Protein AF-A0A949P9J6-F1 (afdb_monomer)

pLDDT: mean 78.5, std 17.46, range [40.69, 97.56]

Structure (mmCIF, N/CA/C/O backbone):
data_AF-A0A949P9J6-F1
#
_entry.id   AF-A0A949P9J6-F1
#
loop_
_atom_site.group_PDB
_atom_site.id
_atom_site.type_symbol
_atom_site.label_atom_id
_atom_site.label_alt_id
_atom_site.label_comp_id
_atom_site.label_asym_id
_atom_site.label_entity_id
_atom_site.label_seq_id
_atom_site.pdbx_PDB_ins_code
_atom_site.Cartn_x
_atom_site.Cartn_y
_atom_site.Cartn_z
_atom_site.occupancy
_atom_site.B_iso_or_equiv
_atom_site.auth_seq_id
_atom_site.auth_comp_id
_atom_site.auth_asym_id
_atom_site.auth_atom_id
_atom_site.pdbx_PDB_model_num
ATOM 1 N N . MET A 1 1 ? -1.882 32.062 -22.965 1.00 50.09 1 MET A N 1
ATOM 2 C CA . MET A 1 1 ? -1.676 30.655 -23.396 1.00 50.09 1 MET A CA 1
ATOM 3 C C . MET A 1 1 ? -0.191 30.247 -23.352 1.00 50.09 1 MET A C 1
ATOM 5 O O . MET A 1 1 ? 0.268 29.520 -24.225 1.00 50.09 1 MET A O 1
ATOM 9 N N . ARG A 1 2 ? 0.586 30.702 -22.352 1.00 48.50 2 ARG A N 1
ATOM 10 C CA . ARG A 1 2 ? 2.030 30.406 -22.221 1.00 48.50 2 ARG A CA 1
ATOM 11 C C . ARG A 1 2 ? 2.356 29.448 -21.062 1.00 48.50 2 ARG A C 1
ATOM 13 O O . ARG A 1 2 ? 3.484 28.980 -20.984 1.00 48.50 2 ARG A O 1
ATOM 20 N N . ASP A 1 3 ? 1.362 29.060 -20.261 1.00 49.06 3 ASP A N 1
ATOM 21 C CA . ASP A 1 3 ? 1.596 28.399 -18.964 1.00 49.06 3 ASP A CA 1
ATOM 22 C C . ASP A 1 3 ? 1.379 26.878 -18.968 1.00 49.06 3 ASP A C 1
ATOM 24 O O . ASP A 1 3 ? 1.789 26.186 -18.043 1.00 49.06 3 ASP A O 1
ATOM 28 N N . LEU A 1 4 ? 0.822 26.311 -20.044 1.00 55.97 4 LEU A N 1
ATOM 29 C CA . LEU A 1 4 ? 0.588 24.860 -20.151 1.00 55.97 4 LEU A CA 1
ATOM 30 C C . LEU A 1 4 ? 1.809 24.071 -20.661 1.00 55.97 4 LEU A C 1
ATOM 32 O O . LEU A 1 4 ? 1.772 22.846 -20.727 1.00 55.97 4 LEU A O 1
ATOM 36 N N . ARG A 1 5 ? 2.908 24.752 -21.012 1.00 49.56 5 ARG A N 1
ATOM 37 C CA . ARG A 1 5 ? 4.147 24.124 -21.510 1.00 49.56 5 ARG A CA 1
ATOM 38 C C . ARG A 1 5 ? 5.203 23.862 -20.428 1.00 49.56 5 ARG A C 1
ATOM 40 O O . ARG A 1 5 ? 6.190 23.199 -20.721 1.00 49.56 5 ARG A O 1
ATOM 47 N N . LEU A 1 6 ? 5.001 24.322 -19.190 1.00 51.47 6 LEU A N 1
ATOM 48 C CA . LEU A 1 6 ? 5.992 24.180 -18.108 1.00 51.47 6 LEU A CA 1
ATOM 49 C C . LEU A 1 6 ? 5.902 22.855 -17.327 1.00 51.47 6 LEU A C 1
ATOM 51 O O . LEU A 1 6 ? 6.821 22.526 -16.582 1.00 51.47 6 LEU A O 1
ATOM 55 N N . MET A 1 7 ? 4.848 22.054 -17.519 1.00 47.31 7 MET A N 1
ATOM 56 C CA . MET A 1 7 ? 4.694 20.752 -16.844 1.00 47.31 7 MET A CA 1
ATOM 57 C C . MET A 1 7 ? 5.185 19.556 -17.670 1.00 47.31 7 MET A C 1
ATOM 59 O O . MET A 1 7 ? 5.203 18.437 -17.170 1.00 47.31 7 MET A O 1
ATOM 63 N N . ALA A 1 8 ? 5.669 19.780 -18.894 1.00 46.78 8 ALA A N 1
ATOM 64 C CA . ALA A 1 8 ? 6.465 18.802 -19.636 1.00 46.78 8 ALA A CA 1
ATOM 65 C C . ALA A 1 8 ? 7.952 18.985 -19.292 1.00 46.78 8 ALA A C 1
ATOM 67 O O . ALA A 1 8 ? 8.808 19.119 -20.162 1.00 46.78 8 ALA A O 1
ATOM 68 N N . ALA A 1 9 ? 8.259 19.086 -17.997 1.00 50.69 9 ALA A N 1
ATOM 69 C CA . ALA A 1 9 ? 9.634 19.112 -17.541 1.00 50.69 9 ALA A CA 1
ATOM 70 C C . ALA A 1 9 ? 10.240 17.738 -17.819 1.00 50.69 9 ALA A C 1
ATOM 72 O O . ALA A 1 9 ? 9.717 16.719 -17.366 1.00 50.69 9 ALA A O 1
ATOM 73 N N . SER A 1 10 ? 11.347 17.741 -18.548 1.00 55.03 10 SER A N 1
ATOM 74 C CA . SER A 1 10 ? 12.306 16.656 -18.720 1.00 55.03 10 SER A CA 1
ATOM 75 C C . SER A 1 10 ? 12.820 16.171 -17.355 1.00 55.03 10 SER A C 1
ATOM 77 O O . SER A 1 10 ? 13.957 16.433 -16.972 1.00 55.03 10 SER A O 1
ATOM 79 N N . ARG A 1 11 ? 11.960 15.540 -16.550 1.00 58.88 11 ARG A N 1
ATOM 80 C CA . ARG A 1 11 ? 12.295 15.082 -15.204 1.00 58.88 11 ARG A CA 1
ATOM 81 C C . ARG A 1 11 ? 12.934 13.713 -15.306 1.00 58.88 11 ARG A C 1
ATOM 83 O O . ARG A 1 11 ? 12.422 12.827 -15.985 1.00 58.88 11 ARG A O 1
ATOM 90 N N . HIS A 1 12 ? 14.062 13.558 -14.625 1.00 74.38 12 HIS A N 1
ATOM 91 C CA . HIS A 1 12 ? 14.748 12.280 -14.503 1.00 74.38 12 HIS A CA 1
ATOM 92 C C . HIS A 1 12 ? 13.744 11.215 -14.018 1.00 74.38 12 HIS A C 1
ATOM 94 O O . HIS A 1 12 ? 12.950 11.526 -13.128 1.00 74.38 12 HIS A O 1
ATOM 100 N N . PRO A 1 13 ? 13.758 9.979 -14.547 1.00 72.19 13 PRO A N 1
ATOM 101 C CA . PRO A 1 13 ? 12.776 8.950 -14.183 1.00 72.19 13 PRO A CA 1
ATOM 102 C C . PRO A 1 13 ? 12.704 8.722 -12.664 1.00 72.19 13 PRO A C 1
ATOM 104 O O . PRO A 1 13 ? 11.622 8.556 -12.110 1.00 72.19 13 PRO A O 1
ATOM 107 N N . ALA A 1 14 ? 13.832 8.850 -11.959 1.00 78.50 14 ALA A N 1
ATOM 108 C CA . ALA A 1 14 ? 13.878 8.810 -10.497 1.00 78.50 14 ALA A CA 1
ATOM 109 C C . ALA A 1 14 ? 13.047 9.923 -9.822 1.00 78.50 14 ALA A C 1
ATOM 111 O O . ALA A 1 14 ? 12.356 9.672 -8.840 1.00 78.50 14 ALA A O 1
ATOM 112 N N . GLN A 1 15 ? 13.059 11.147 -10.359 1.00 83.25 15 GLN A N 1
ATOM 113 C CA . GLN A 1 15 ? 12.263 12.255 -9.818 1.00 83.25 15 GLN A CA 1
ATOM 114 C C . GLN A 1 15 ? 10.763 12.025 -10.007 1.00 83.25 15 GLN A C 1
ATOM 116 O O . GLN A 1 15 ? 9.977 12.442 -9.161 1.00 83.25 15 GLN A O 1
ATOM 121 N N . GLN A 1 16 ? 10.357 11.367 -11.097 1.00 82.69 16 GLN A N 1
ATOM 122 C CA . GLN A 1 16 ? 8.951 11.023 -11.321 1.00 82.69 16 GLN A CA 1
ATOM 123 C C . GLN A 1 16 ? 8.455 10.023 -10.273 1.00 82.69 1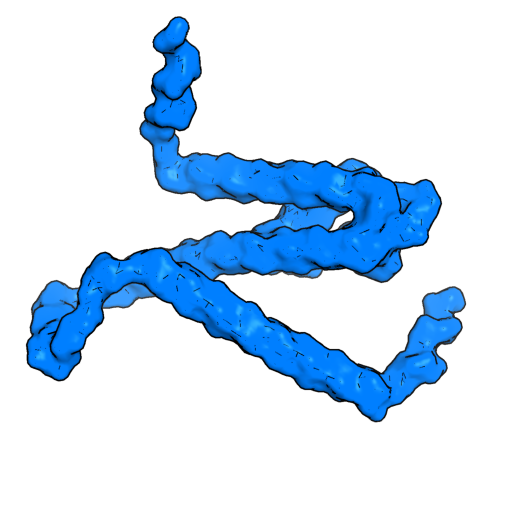6 GLN A C 1
ATOM 125 O O . GLN A 1 16 ? 7.367 10.208 -9.734 1.00 82.69 16 GLN A O 1
ATOM 130 N N . VAL A 1 17 ? 9.277 9.025 -9.928 1.00 84.50 17 VAL A N 1
ATOM 131 C CA . VAL A 1 17 ? 8.965 8.062 -8.860 1.00 84.50 17 VAL A CA 1
ATOM 132 C C . VAL A 1 17 ? 8.816 8.769 -7.514 1.00 84.50 17 VAL A C 1
ATOM 134 O O . VAL A 1 17 ? 7.820 8.556 -6.831 1.00 84.50 17 VAL A O 1
ATOM 137 N N . VAL A 1 18 ? 9.752 9.658 -7.160 1.00 88.19 18 VAL A N 1
ATOM 138 C CA . VAL A 1 18 ? 9.678 10.426 -5.905 1.00 88.19 18 VAL A CA 1
ATOM 139 C C . VAL A 1 18 ? 8.395 11.253 -5.844 1.00 88.19 18 VAL A C 1
ATOM 141 O O . VAL A 1 18 ? 7.674 11.180 -4.859 1.00 88.19 18 VAL A O 1
ATOM 144 N N . VAL A 1 19 ? 8.064 11.995 -6.905 1.00 90.06 19 VAL A N 1
ATOM 145 C CA . VAL A 1 19 ? 6.835 12.806 -6.943 1.00 90.06 19 VAL A CA 1
ATOM 146 C C . VAL A 1 19 ? 5.583 11.934 -6.818 1.00 90.06 19 VAL A C 1
ATOM 148 O O . VAL A 1 19 ? 4.666 12.307 -6.090 1.00 90.06 19 VAL A O 1
ATOM 151 N N . ALA A 1 20 ? 5.546 10.777 -7.485 1.00 89.50 20 ALA A N 1
ATOM 152 C CA . ALA A 1 20 ? 4.417 9.853 -7.410 1.00 89.50 20 ALA A CA 1
ATOM 153 C C . ALA A 1 20 ? 4.227 9.288 -5.993 1.00 89.50 20 ALA A C 1
ATOM 155 O O . ALA A 1 20 ? 3.113 9.320 -5.475 1.00 89.50 20 ALA A O 1
ATOM 156 N N . PHE A 1 21 ? 5.305 8.838 -5.345 1.00 91.62 21 PHE A N 1
ATOM 157 C CA . PHE A 1 21 ? 5.249 8.337 -3.970 1.00 91.62 21 PHE A CA 1
ATOM 158 C C . PHE A 1 21 ? 4.882 9.436 -2.973 1.00 91.62 21 PHE A C 1
ATOM 160 O O . PHE A 1 21 ? 4.022 9.219 -2.126 1.00 91.62 21 PHE A O 1
ATOM 167 N N . THR A 1 22 ? 5.455 10.636 -3.097 1.00 94.12 22 THR A N 1
ATOM 168 C CA . THR A 1 22 ? 5.082 11.768 -2.240 1.00 94.12 22 THR A CA 1
ATOM 169 C C . THR A 1 22 ? 3.602 12.114 -2.392 1.00 94.12 22 THR A C 1
ATOM 171 O O . THR A 1 22 ? 2.919 12.316 -1.394 1.00 94.12 22 THR A O 1
ATOM 174 N N . ALA A 1 23 ? 3.080 12.154 -3.622 1.00 95.00 23 ALA A N 1
ATOM 175 C CA . ALA A 1 23 ? 1.664 12.423 -3.862 1.00 95.00 23 ALA A CA 1
ATOM 176 C C . ALA A 1 23 ? 0.760 11.325 -3.279 1.00 95.00 23 ALA A C 1
ATOM 178 O O . ALA A 1 23 ? -0.249 11.644 -2.655 1.00 95.00 23 ALA A O 1
ATOM 179 N N . LEU A 1 24 ? 1.140 10.053 -3.437 1.00 95.75 24 LEU A N 1
A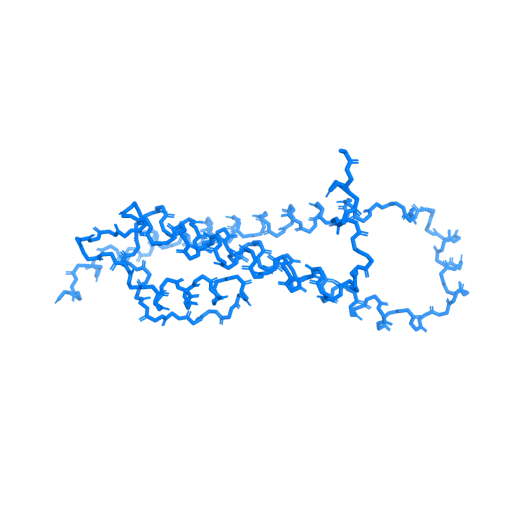TOM 180 C CA . LEU A 1 24 ? 0.423 8.912 -2.867 1.00 95.75 24 LEU A CA 1
ATOM 181 C C . LEU A 1 24 ? 0.370 8.983 -1.336 1.00 95.75 24 LEU A C 1
ATOM 183 O O . LEU A 1 24 ? -0.702 8.828 -0.760 1.00 95.75 24 LEU A O 1
ATOM 187 N N . ILE A 1 25 ? 1.506 9.265 -0.691 1.00 96.75 25 ILE A N 1
ATOM 188 C CA . ILE A 1 25 ? 1.601 9.397 0.767 1.00 96.75 25 ILE A CA 1
ATOM 189 C C . ILE A 1 25 ? 0.737 10.560 1.246 1.00 96.75 25 ILE A C 1
ATOM 191 O O . ILE A 1 25 ? -0.074 10.374 2.141 1.00 96.75 25 ILE A O 1
ATOM 195 N N . LEU A 1 26 ? 0.848 11.742 0.630 1.00 97.44 26 LEU A N 1
ATOM 196 C CA . LEU A 1 26 ? 0.049 12.907 1.024 1.00 97.44 26 LEU A CA 1
ATOM 197 C C . LEU A 1 26 ? -1.455 12.673 0.845 1.00 97.44 26 LEU A C 1
ATOM 199 O O . LEU A 1 26 ? -2.240 13.076 1.703 1.00 97.44 26 LEU A O 1
ATOM 203 N N . LEU A 1 27 ? -1.856 12.007 -0.241 1.00 97.56 27 LEU A N 1
ATOM 204 C CA . LEU A 1 27 ? -3.246 11.618 -0.462 1.00 97.56 27 LEU A CA 1
ATOM 205 C C . LEU A 1 27 ? -3.719 10.635 0.615 1.00 97.56 27 LEU A C 1
ATOM 207 O O . LEU A 1 27 ? -4.790 10.830 1.181 1.00 97.56 27 LEU A O 1
ATOM 211 N N . GLY A 1 28 ? -2.912 9.620 0.929 1.00 96.62 28 GLY A N 1
ATOM 212 C CA . GLY A 1 28 ? -3.184 8.661 1.997 1.00 96.62 28 GLY A CA 1
ATOM 213 C C . GLY A 1 28 ? -3.338 9.332 3.360 1.00 96.62 28 GLY A C 1
ATOM 214 O O . GLY A 1 28 ? -4.328 9.103 4.045 1.00 96.62 28 GLY A O 1
ATOM 215 N N . THR A 1 29 ? -2.417 10.229 3.717 1.00 96.75 29 THR A N 1
ATOM 216 C CA . THR A 1 29 ? -2.475 11.017 4.955 1.00 96.75 29 THR A CA 1
ATOM 217 C C . THR A 1 29 ? -3.758 11.829 5.036 1.00 96.75 29 THR A C 1
ATOM 219 O O . THR A 1 29 ? -4.427 11.816 6.065 1.00 96.75 29 THR A O 1
ATOM 222 N N . LEU A 1 30 ? -4.127 12.522 3.952 1.00 96.19 30 LEU A N 1
ATOM 223 C CA . LEU A 1 30 ? -5.360 13.302 3.916 1.00 96.19 30 LEU A CA 1
ATOM 224 C C . LEU A 1 30 ? -6.578 12.399 4.115 1.00 96.19 30 LEU A C 1
ATOM 226 O O . LEU A 1 30 ? -7.449 12.743 4.902 1.00 96.19 30 LEU A O 1
ATOM 230 N N . LEU A 1 31 ? -6.618 11.244 3.445 1.00 95.62 31 LEU A N 1
ATOM 231 C CA . LEU A 1 31 ? -7.709 10.278 3.572 1.00 95.62 31 LEU A CA 1
ATOM 232 C C . LEU A 1 31 ? -7.838 9.714 4.994 1.00 95.62 31 LEU A C 1
ATOM 234 O O . LEU A 1 31 ? -8.955 9.584 5.488 1.00 95.62 31 LEU A O 1
ATOM 238 N N . LEU A 1 32 ? -6.717 9.429 5.663 1.00 93.94 32 LEU A N 1
ATOM 239 C CA . LEU A 1 32 ? -6.694 8.923 7.040 1.00 93.94 32 LEU A CA 1
ATOM 240 C C . LEU A 1 32 ? -7.031 9.985 8.093 1.00 93.94 32 LEU A C 1
ATOM 242 O O . LEU A 1 32 ? -7.438 9.635 9.196 1.00 93.94 32 LEU A O 1
ATOM 246 N N . LEU A 1 33 ? -6.900 11.270 7.759 1.00 93.56 33 LEU A N 1
ATOM 247 C CA . LEU A 1 33 ? -7.323 12.373 8.625 1.00 93.56 33 LEU A CA 1
ATOM 248 C C . LEU A 1 33 ? -8.831 12.641 8.574 1.00 93.56 33 LEU A C 1
ATOM 250 O O . LEU A 1 33 ? -9.333 13.420 9.387 1.00 93.56 33 LEU A O 1
ATOM 254 N N . LEU A 1 34 ? -9.571 12.040 7.633 1.00 91.94 34 LEU A N 1
ATOM 255 C CA . LEU A 1 34 ? -11.023 12.192 7.622 1.00 91.94 34 LEU A CA 1
ATOM 256 C C . LEU A 1 34 ? -11.630 11.528 8.866 1.00 91.94 34 LEU A C 1
ATOM 258 O O . LEU A 1 34 ? -11.238 10.419 9.221 1.00 91.94 34 LEU A O 1
ATOM 262 N N . PRO A 1 35 ? -12.690 12.115 9.450 1.00 87.69 35 PRO A N 1
ATOM 263 C CA . PRO A 1 35 ? -13.395 11.507 10.578 1.00 87.69 35 PRO A CA 1
ATOM 264 C C . PRO A 1 35 ? -14.056 10.172 10.209 1.00 87.69 35 PRO A C 1
ATOM 266 O O . PRO A 1 35 ? -14.377 9.384 11.087 1.00 87.69 35 PRO A O 1
ATOM 269 N N . LEU A 1 36 ? -14.245 9.895 8.910 1.00 88.50 36 LEU A N 1
ATOM 270 C CA . LEU A 1 36 ? -14.713 8.594 8.437 1.00 88.50 36 LEU A CA 1
ATOM 271 C C . LEU A 1 36 ? -13.667 7.494 8.618 1.00 88.50 36 LEU A C 1
ATOM 273 O O . LEU A 1 36 ? -14.058 6.335 8.614 1.00 88.50 36 LEU A O 1
ATOM 277 N N . ALA A 1 37 ? -12.374 7.817 8.722 1.00 88.25 37 ALA A N 1
ATOM 278 C CA . ALA A 1 37 ? -11.288 6.840 8.802 1.00 88.25 37 ALA A CA 1
ATOM 279 C C . ALA A 1 37 ? -11.028 6.322 10.218 1.00 88.25 37 ALA A C 1
ATOM 281 O O . ALA A 1 37 ? -10.351 5.309 10.363 1.00 88.25 37 ALA A O 1
ATOM 282 N N . THR A 1 38 ? -11.581 6.961 11.246 1.00 87.19 38 THR A N 1
ATOM 283 C CA . THR A 1 38 ? -11.380 6.586 12.651 1.00 87.19 38 THR A CA 1
ATOM 284 C C . THR A 1 38 ? -12.661 6.056 13.273 1.00 87.19 38 THR A C 1
ATOM 286 O O . THR A 1 38 ? -13.738 6.597 13.030 1.00 87.19 38 THR A O 1
ATOM 289 N N . GLY A 1 39 ? -12.553 5.002 14.083 1.00 72.81 39 GLY A N 1
ATOM 290 C CA . GLY A 1 39 ? -13.691 4.401 14.786 1.00 72.81 39 GLY A CA 1
ATOM 291 C C . GLY A 1 39 ? -14.172 5.200 16.007 1.00 72.81 39 GLY A C 1
ATOM 292 O O . GLY A 1 39 ? -15.299 5.005 16.457 1.00 72.81 39 GLY A O 1
ATOM 293 N N . GLY A 1 40 ? -13.343 6.109 16.539 1.00 68.31 40 GLY A N 1
ATOM 294 C CA . GLY A 1 40 ? -13.606 6.875 17.764 1.00 68.31 40 GLY A CA 1
ATOM 295 C C . GLY A 1 40 ? -13.830 8.383 17.572 1.00 68.31 40 GLY A C 1
ATOM 296 O O . GLY A 1 40 ? -13.731 8.922 16.473 1.00 68.31 40 GLY A O 1
ATOM 297 N N . GLN A 1 41 ? -14.115 9.086 18.680 1.00 61.69 41 GLN A N 1
ATOM 298 C CA . GLN A 1 41 ? -14.291 10.553 18.704 1.00 61.69 41 GLN A CA 1
ATOM 299 C C . GLN A 1 41 ? -12.968 11.332 18.600 1.00 61.69 41 GLN A C 1
ATOM 301 O O . GLN A 1 41 ? -12.977 12.520 18.278 1.00 61.69 41 GLN A O 1
ATOM 306 N N . GLN A 1 42 ? -11.834 10.686 18.879 1.00 67.69 42 GLN A N 1
ATOM 307 C CA . GLN A 1 42 ? -10.504 11.251 18.676 1.00 67.69 42 GLN A CA 1
ATOM 308 C C . GLN A 1 42 ? -9.971 10.751 17.336 1.00 67.69 42 GLN A C 1
ATOM 310 O O . GLN A 1 42 ? -9.637 9.582 17.185 1.00 67.69 42 GLN A O 1
ATOM 315 N N . GLY A 1 43 ? -9.959 11.643 16.343 1.00 75.44 43 GLY A N 1
ATOM 316 C CA . GLY A 1 43 ? -9.314 11.380 15.061 1.00 75.44 43 GLY A CA 1
ATOM 317 C C . GLY A 1 43 ? -7.810 11.133 15.229 1.00 75.44 43 GLY A C 1
ATOM 318 O O . GLY A 1 43 ? -7.214 11.497 16.243 1.00 75.44 43 GLY A O 1
ATOM 319 N N . VAL A 1 44 ? -7.178 10.545 14.216 1.00 84.69 44 VAL A N 1
ATOM 320 C CA . VAL A 1 44 ? -5.736 10.276 14.231 1.00 84.69 44 VAL A CA 1
ATOM 321 C C . VAL A 1 44 ? -4.979 11.602 14.075 1.00 84.69 44 VAL A C 1
ATOM 323 O O . VAL A 1 44 ? -5.291 12.397 13.189 1.00 84.69 44 VAL A O 1
ATOM 326 N N . GLY A 1 45 ? -3.982 11.860 14.929 1.00 90.56 45 GLY A N 1
ATOM 327 C CA . GLY A 1 45 ? -3.098 13.028 14.798 1.00 90.56 45 GLY A CA 1
ATOM 328 C C . GLY A 1 45 ? -2.365 13.055 13.448 1.00 90.56 45 GLY A C 1
ATOM 329 O O . GLY A 1 45 ? -2.114 12.007 12.850 1.00 90.56 45 GLY A O 1
ATOM 330 N N . LEU A 1 46 ? -1.996 14.240 12.952 1.00 93.69 46 LEU A N 1
ATOM 331 C CA . LEU A 1 46 ? -1.362 14.400 11.632 1.00 93.69 46 LEU A CA 1
ATOM 332 C C . LEU A 1 46 ? -0.053 13.615 11.510 1.00 93.69 46 LEU A C 1
ATOM 334 O O . LEU A 1 46 ? 0.217 13.013 10.473 1.00 93.69 46 LEU A O 1
ATOM 338 N N . GLU A 1 47 ? 0.736 13.591 12.575 1.00 94.56 47 GLU A N 1
ATOM 339 C CA . GLU A 1 47 ? 1.970 12.827 12.691 1.00 94.56 47 GLU A CA 1
ATOM 340 C C . GLU A 1 47 ? 1.732 11.321 12.534 1.00 94.56 47 GLU A C 1
ATOM 342 O O . GLU A 1 47 ? 2.452 10.656 11.787 1.00 94.56 47 GLU A O 1
ATOM 347 N N . ASN A 1 48 ? 0.674 10.803 13.158 1.00 93.62 48 ASN A N 1
ATOM 348 C CA . ASN A 1 48 ? 0.310 9.395 13.090 1.00 93.62 48 ASN A CA 1
ATOM 349 C C . ASN A 1 48 ? -0.258 9.045 11.717 1.00 93.62 48 ASN A C 1
ATOM 351 O O . ASN A 1 48 ? 0.169 8.065 11.117 1.00 93.62 48 ASN A O 1
ATOM 355 N N . ALA A 1 49 ? -1.146 9.874 11.166 1.00 94.69 49 ALA A N 1
ATOM 356 C CA . ALA A 1 49 ? -1.705 9.658 9.836 1.00 94.69 49 ALA A CA 1
ATOM 357 C C . ALA A 1 49 ? -0.612 9.673 8.755 1.00 94.69 49 ALA A C 1
ATOM 359 O O . ALA A 1 49 ? -0.605 8.815 7.872 1.00 94.69 49 ALA A O 1
ATOM 360 N N . LEU A 1 50 ? 0.350 10.600 8.848 1.00 96.81 50 LEU A N 1
ATOM 361 C CA . LEU A 1 50 ? 1.472 10.686 7.914 1.00 96.81 50 LEU A CA 1
ATOM 362 C C . LEU A 1 50 ? 2.406 9.481 8.028 1.00 96.81 50 LEU A C 1
ATOM 364 O O . LEU A 1 50 ? 2.836 8.938 7.006 1.00 96.81 50 LEU A O 1
ATOM 368 N N . PHE A 1 51 ? 2.718 9.055 9.253 1.00 96.75 51 PHE A N 1
ATOM 369 C CA . PHE A 1 51 ? 3.555 7.884 9.481 1.00 96.75 51 PHE A CA 1
ATOM 370 C C . PHE A 1 51 ? 2.879 6.611 8.962 1.00 96.75 51 PHE A C 1
ATOM 372 O O . PHE A 1 51 ? 3.496 5.855 8.211 1.00 96.75 51 PHE A O 1
ATOM 379 N N . MET A 1 52 ? 1.601 6.411 9.293 1.00 96.12 52 MET A N 1
ATOM 380 C CA . MET A 1 52 ? 0.803 5.271 8.840 1.00 96.12 52 MET A CA 1
ATOM 381 C C . MET A 1 52 ? 0.699 5.233 7.314 1.00 96.12 52 MET A C 1
ATOM 383 O O . MET A 1 52 ? 0.975 4.197 6.710 1.00 96.12 52 MET A O 1
ATOM 387 N N . ALA A 1 53 ? 0.393 6.364 6.669 1.00 96.69 53 ALA A N 1
ATOM 388 C CA . ALA A 1 53 ? 0.328 6.447 5.212 1.00 96.69 53 ALA A CA 1
ATOM 389 C C . ALA A 1 53 ? 1.683 6.158 4.550 1.00 96.69 53 ALA A C 1
ATOM 391 O O . ALA A 1 53 ? 1.739 5.447 3.547 1.00 96.69 53 ALA A O 1
ATOM 392 N N . THR A 1 54 ? 2.778 6.671 5.124 1.00 96.38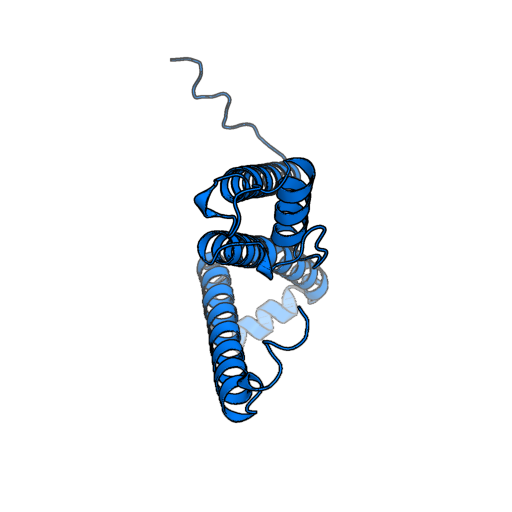 54 THR A N 1
ATOM 393 C CA . THR A 1 54 ? 4.140 6.406 4.638 1.00 96.38 54 THR A CA 1
ATOM 394 C C . THR A 1 54 ? 4.469 4.924 4.748 1.00 96.38 54 THR A C 1
ATOM 396 O O . THR A 1 54 ? 4.807 4.313 3.743 1.00 96.38 54 THR A O 1
ATOM 399 N N . SER A 1 55 ? 4.310 4.342 5.938 1.00 96.31 55 SER A N 1
ATOM 400 C CA . SER A 1 55 ? 4.599 2.934 6.223 1.00 96.31 55 SER A CA 1
ATOM 401 C C . SER A 1 55 ? 3.792 1.981 5.340 1.00 96.31 55 SER A C 1
ATOM 403 O O . SER A 1 55 ? 4.342 1.010 4.816 1.00 96.31 55 SER A O 1
ATOM 405 N N . ALA A 1 56 ? 2.507 2.280 5.124 1.00 96.12 56 ALA A N 1
ATOM 406 C CA . ALA A 1 56 ? 1.639 1.524 4.231 1.00 96.12 56 ALA A CA 1
ATOM 407 C C . ALA A 1 56 ? 2.102 1.631 2.769 1.00 96.12 56 ALA A C 1
ATOM 409 O O . ALA A 1 56 ? 2.320 0.612 2.119 1.00 96.12 56 ALA A O 1
ATOM 410 N N . ALA A 1 57 ? 2.336 2.848 2.265 1.00 95.56 57 ALA A N 1
ATOM 411 C CA . ALA A 1 57 ? 2.782 3.073 0.888 1.00 95.56 57 ALA A CA 1
ATOM 412 C C . ALA A 1 57 ? 4.181 2.500 0.602 1.00 95.56 57 ALA A C 1
ATOM 414 O O . ALA A 1 57 ? 4.464 2.097 -0.523 1.00 95.56 57 ALA A O 1
ATOM 415 N N . THR A 1 58 ? 5.074 2.447 1.591 1.00 93.25 58 THR A N 1
ATOM 416 C CA . THR A 1 58 ? 6.398 1.815 1.460 1.00 93.25 58 THR A CA 1
ATOM 417 C C . THR A 1 58 ? 6.398 0.337 1.837 1.00 93.25 58 THR A C 1
ATOM 419 O O . THR A 1 58 ? 7.445 -0.303 1.753 1.00 93.25 58 THR A O 1
ATOM 422 N N . VAL A 1 59 ? 5.246 -0.209 2.242 1.00 93.62 59 VAL A N 1
ATOM 423 C CA . VAL A 1 59 ? 5.058 -1.608 2.655 1.00 93.62 59 VAL A CA 1
ATOM 424 C C . VAL A 1 59 ? 6.058 -2.015 3.751 1.00 93.62 59 VAL A C 1
ATOM 426 O O . VAL A 1 59 ? 6.635 -3.098 3.740 1.00 93.62 59 VAL A O 1
ATOM 429 N N . THR A 1 60 ? 6.324 -1.109 4.695 1.00 94.12 60 THR A N 1
ATOM 430 C CA . THR A 1 60 ? 7.314 -1.320 5.767 1.00 94.12 60 THR A CA 1
ATOM 431 C C . THR A 1 60 ? 6.736 -2.100 6.946 1.00 94.12 60 THR A C 1
ATOM 433 O O . THR A 1 60 ? 7.468 -2.838 7.600 1.00 94.12 60 THR A O 1
ATOM 436 N N . GLY A 1 61 ? 5.431 -1.968 7.204 1.00 91.69 61 GLY A N 1
ATOM 437 C CA . GLY A 1 61 ? 4.733 -2.729 8.248 1.00 91.69 61 GLY A CA 1
ATOM 438 C C . GLY A 1 61 ? 4.904 -2.181 9.669 1.00 91.69 61 GLY A C 1
ATOM 439 O O . GLY A 1 61 ? 4.701 -2.915 10.630 1.00 91.69 61 GLY A O 1
ATOM 440 N N . LEU A 1 62 ? 5.285 -0.908 9.817 1.00 95.12 62 LEU A N 1
ATOM 441 C CA . LEU A 1 62 ? 5.333 -0.220 11.111 1.00 95.12 62 LEU A CA 1
ATOM 442 C C . LEU A 1 62 ? 4.029 0.534 11.376 1.00 95.12 62 LEU A C 1
ATOM 444 O O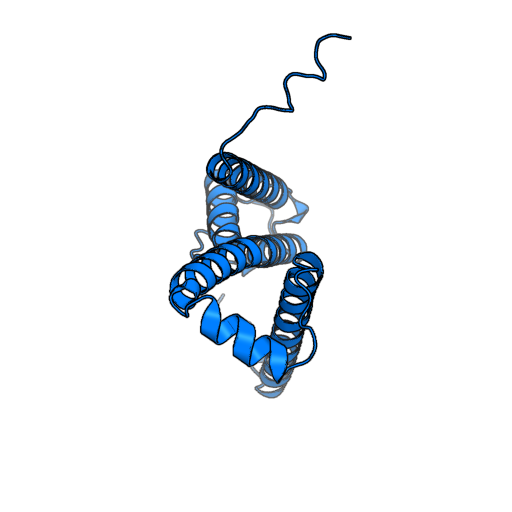 . LEU A 1 62 ? 3.510 1.194 10.475 1.00 95.12 62 LEU A O 1
ATOM 448 N N . THR A 1 63 ? 3.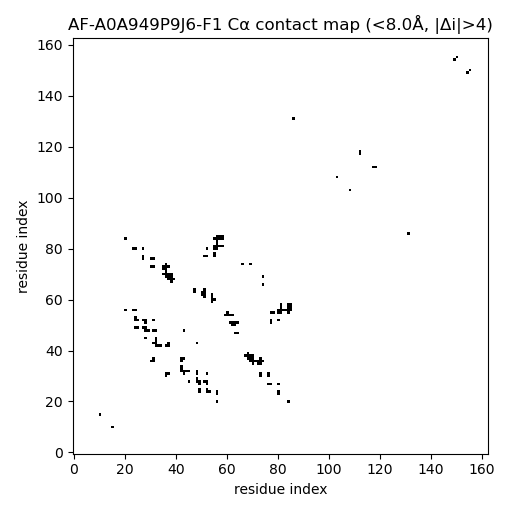547 0.493 12.616 1.00 93.75 63 THR A N 1
ATOM 449 C CA . THR A 1 63 ? 2.329 1.187 13.049 1.00 93.75 63 THR A CA 1
ATOM 450 C C . THR A 1 63 ? 2.611 2.032 14.291 1.00 93.75 63 THR A C 1
ATOM 452 O O . THR A 1 63 ? 3.255 1.552 15.223 1.00 93.75 63 THR A O 1
ATOM 455 N N . THR A 1 64 ? 2.159 3.289 14.318 1.00 92.62 64 THR A N 1
ATOM 456 C CA . THR A 1 64 ? 2.237 4.152 15.521 1.00 92.62 64 THR A CA 1
ATOM 457 C C . THR A 1 64 ? 0.949 4.155 16.333 1.00 92.62 64 THR A C 1
ATOM 459 O O . THR A 1 64 ? 0.971 4.503 17.509 1.00 92.62 64 THR A O 1
ATOM 462 N N . VAL A 1 65 ? -0.154 3.762 15.701 1.00 89.56 65 VAL A N 1
ATOM 463 C CA . VAL A 1 65 ? -1.488 3.612 16.282 1.00 89.56 65 VAL A CA 1
ATOM 464 C C . VAL A 1 65 ? -1.984 2.222 15.907 1.00 89.56 65 VAL A C 1
ATOM 466 O O . VAL A 1 65 ? -1.627 1.713 14.836 1.00 89.56 65 VAL A O 1
ATOM 469 N N . SER A 1 66 ? -2.755 1.595 16.787 1.00 89.06 66 SER A N 1
ATOM 470 C CA . SER A 1 66 ? -3.276 0.252 16.549 1.00 89.06 66 SER A CA 1
ATOM 471 C C . SER A 1 66 ? -4.291 0.264 15.397 1.00 89.06 66 SER A C 1
ATOM 473 O O . SER A 1 66 ? -5.016 1.240 15.197 1.00 89.06 66 SER A O 1
ATOM 475 N N . ILE A 1 67 ? -4.310 -0.796 14.580 1.00 89.06 67 ILE A N 1
ATOM 476 C CA . ILE A 1 67 ? -5.157 -0.849 13.372 1.00 89.06 67 ILE A CA 1
ATOM 477 C C . ILE A 1 67 ? -6.651 -0.878 13.732 1.00 89.06 67 ILE A C 1
ATOM 479 O O . ILE A 1 67 ? -7.454 -0.322 12.993 1.00 89.06 67 ILE A O 1
ATOM 483 N N . ASP A 1 68 ? -7.004 -1.433 14.891 1.00 86.38 68 ASP A N 1
ATOM 484 C CA . ASP A 1 68 ? -8.371 -1.505 15.423 1.00 86.38 68 ASP A CA 1
ATOM 485 C C . ASP A 1 68 ? -8.992 -0.137 15.754 1.00 86.38 68 ASP A C 1
ATOM 487 O O . ASP A 1 68 ? -10.211 -0.026 15.879 1.00 86.38 68 ASP A O 1
ATOM 491 N N . GLU A 1 69 ? -8.187 0.926 15.845 1.00 86.81 69 GLU A N 1
ATOM 492 C CA . GLU A 1 69 ? -8.693 2.293 16.012 1.00 86.81 69 GLU A CA 1
ATOM 493 C C . GLU A 1 69 ? -9.222 2.894 14.696 1.00 86.81 69 GLU A C 1
ATOM 495 O O . GLU A 1 69 ? -9.969 3.885 14.700 1.00 86.81 69 GLU A O 1
ATOM 500 N N . PHE A 1 70 ? -8.857 2.307 13.553 1.00 90.62 70 PHE A N 1
ATOM 501 C CA . PHE A 1 70 ? -9.357 2.725 12.251 1.00 90.62 70 PHE A CA 1
ATOM 502 C C . PHE A 1 70 ? -10.730 2.112 11.981 1.00 90.62 70 PHE A C 1
ATOM 504 O O . PHE A 1 70 ? -11.049 0.991 12.361 1.00 90.62 70 PHE A O 1
ATOM 511 N N . SER A 1 71 ? -11.576 2.869 11.292 1.00 93.62 71 SER A N 1
ATOM 512 C CA . SER A 1 71 ? -12.815 2.317 10.757 1.00 93.62 71 SER A CA 1
ATOM 513 C C . SER A 1 71 ? -12.508 1.403 9.566 1.00 93.62 71 SER A C 1
ATOM 515 O O . SER A 1 71 ? -11.436 1.484 8.965 1.00 93.62 71 SER A O 1
ATOM 517 N N . ILE A 1 72 ? -13.511 0.651 9.108 1.00 92.75 72 ILE A N 1
ATOM 518 C CA . ILE A 1 72 ? -13.434 -0.116 7.852 1.00 92.75 72 ILE A CA 1
ATOM 519 C C . ILE A 1 72 ? -12.964 0.768 6.682 1.00 92.75 72 ILE A C 1
ATOM 521 O O . ILE A 1 72 ? -12.215 0.322 5.818 1.00 92.75 72 ILE A O 1
ATOM 525 N N . PHE A 1 73 ? -13.374 2.042 6.642 1.00 94.19 73 PHE A N 1
ATOM 526 C CA . PHE A 1 73 ? -12.890 2.965 5.616 1.00 94.19 73 PHE A CA 1
ATOM 527 C C . PHE A 1 73 ? -11.384 3.220 5.756 1.00 94.19 73 PHE A C 1
ATOM 529 O O . PHE A 1 73 ? -10.667 3.136 4.762 1.00 94.19 73 PHE A O 1
ATOM 536 N N . GLY A 1 74 ? -10.896 3.497 6.968 1.00 93.69 74 GLY A N 1
ATOM 537 C CA . GLY A 1 74 ? -9.470 3.706 7.228 1.00 93.69 74 GLY A CA 1
ATOM 538 C C . GLY A 1 74 ? -8.626 2.471 6.906 1.00 93.69 74 GLY A C 1
ATOM 539 O O . GLY A 1 74 ? -7.615 2.582 6.212 1.00 93.69 74 GLY A O 1
ATOM 540 N N . GLU A 1 75 ? -9.086 1.287 7.312 1.00 94.81 75 GLU A N 1
ATOM 541 C CA . GLU A 1 75 ? -8.451 0.007 6.980 1.00 94.81 75 GLU A CA 1
ATOM 542 C C . GLU A 1 75 ? -8.368 -0.213 5.462 1.00 94.81 75 GLU A C 1
ATOM 544 O O . GLU A 1 75 ? -7.312 -0.576 4.943 1.00 94.81 75 GLU A O 1
ATOM 549 N N . LEU A 1 76 ? -9.442 0.080 4.718 1.00 95.88 76 LEU A N 1
ATOM 550 C CA . LEU A 1 76 ? -9.444 -0.005 3.254 1.00 95.88 76 LEU A CA 1
ATOM 551 C C . LEU A 1 76 ? -8.473 0.988 2.604 1.00 95.88 76 LEU A C 1
ATOM 553 O O . LEU A 1 76 ? -7.829 0.645 1.611 1.00 95.88 76 LEU A O 1
ATOM 557 N N . VAL A 1 77 ? -8.332 2.200 3.152 1.00 96.31 77 VAL A N 1
ATOM 558 C CA . VAL A 1 77 ? -7.324 3.165 2.681 1.00 96.31 77 VAL A CA 1
ATOM 559 C C . VAL A 1 77 ? -5.915 2.615 2.902 1.00 96.31 77 VAL A C 1
ATOM 561 O O . VAL A 1 77 ? -5.101 2.654 1.980 1.00 96.31 77 VAL A O 1
ATOM 564 N N . ILE A 1 78 ? -5.627 2.060 4.082 1.00 95.81 78 ILE A N 1
ATOM 565 C CA . ILE A 1 78 ? -4.327 1.445 4.394 1.00 95.81 78 ILE A CA 1
ATOM 566 C C . ILE A 1 78 ? -4.038 0.280 3.439 1.00 95.81 78 ILE A C 1
ATOM 568 O O . ILE A 1 78 ? -2.960 0.233 2.845 1.00 95.81 78 ILE A O 1
ATOM 572 N N . LEU A 1 79 ? -5.007 -0.614 3.218 1.00 95.25 79 LEU A N 1
ATOM 573 C CA . LEU A 1 79 ? -4.881 -1.724 2.267 1.00 95.25 79 LEU A CA 1
ATOM 574 C C . LEU A 1 79 ? -4.613 -1.230 0.839 1.00 95.25 79 LEU A C 1
ATOM 576 O O . LEU A 1 79 ? -3.740 -1.762 0.153 1.00 95.25 79 LEU A O 1
ATOM 580 N N . ALA A 1 80 ? -5.305 -0.177 0.396 1.00 95.56 80 ALA A N 1
ATOM 581 C CA . ALA A 1 80 ? -5.075 0.415 -0.918 1.00 95.56 80 ALA A CA 1
ATOM 582 C 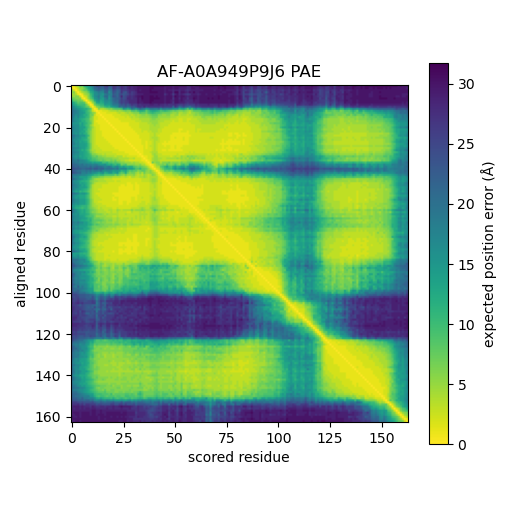C . ALA A 1 80 ? -3.663 1.011 -1.048 1.00 95.56 80 ALA A C 1
ATOM 584 O O . ALA A 1 80 ? -3.012 0.827 -2.078 1.00 95.56 80 ALA A O 1
ATOM 585 N N . LEU A 1 81 ? -3.162 1.690 -0.009 1.00 96.25 81 LEU A N 1
ATOM 586 C CA . LEU A 1 81 ? -1.793 2.215 0.017 1.00 96.25 81 LEU A CA 1
ATOM 587 C C . LEU A 1 81 ? -0.757 1.090 -0.061 1.00 96.25 81 LEU A C 1
ATOM 589 O O . LEU A 1 81 ? 0.185 1.207 -0.844 1.00 96.25 81 LEU A O 1
ATOM 593 N N . ILE A 1 82 ? -0.963 -0.008 0.675 1.00 95.06 82 ILE A N 1
ATOM 594 C CA . ILE A 1 82 ? -0.108 -1.204 0.615 1.00 95.06 82 ILE A CA 1
ATOM 595 C C . ILE A 1 82 ? -0.095 -1.784 -0.800 1.00 95.06 82 ILE A C 1
ATOM 597 O O . ILE A 1 82 ? 0.976 -2.060 -1.340 1.00 95.06 82 ILE A O 1
ATOM 601 N N . GLN A 1 83 ? -1.260 -1.917 -1.439 1.00 92.94 83 GLN A N 1
ATOM 602 C CA . GLN A 1 83 ? -1.348 -2.474 -2.786 1.00 92.94 83 GLN A CA 1
ATOM 603 C C . GLN A 1 83 ? -0.611 -1.605 -3.813 1.00 92.94 83 GLN A C 1
ATOM 605 O O . GLN A 1 83 ? 0.209 -2.098 -4.592 1.00 92.94 83 GLN A O 1
ATOM 610 N N . ILE A 1 84 ? -0.903 -0.299 -3.819 1.00 92.25 84 ILE A N 1
ATOM 611 C CA . ILE A 1 84 ? -0.313 0.648 -4.772 1.00 92.25 84 ILE A CA 1
ATOM 612 C C . ILE A 1 84 ? 1.200 0.753 -4.534 1.00 92.25 84 ILE A C 1
ATOM 614 O O . ILE A 1 84 ? 1.980 0.730 -5.488 1.00 92.25 84 ILE A O 1
ATOM 618 N N . GLY A 1 85 ? 1.621 0.802 -3.269 1.00 89.88 85 GLY A N 1
ATOM 619 C CA . GLY A 1 85 ? 3.019 0.790 -2.852 1.00 89.88 85 GLY A CA 1
ATOM 620 C C . GLY A 1 85 ? 3.774 -0.467 -3.282 1.00 89.88 85 GLY A C 1
ATOM 621 O O . GLY A 1 85 ? 4.865 -0.388 -3.858 1.00 89.88 85 GLY A O 1
ATOM 622 N N . GLY A 1 86 ? 3.155 -1.632 -3.085 1.00 86.94 86 GLY A N 1
ATOM 623 C CA . GLY A 1 86 ? 3.695 -2.938 -3.455 1.00 86.94 86 GLY A CA 1
ATOM 624 C C . GLY A 1 86 ? 3.996 -3.054 -4.949 1.00 86.94 86 GLY A C 1
ATOM 625 O O . GLY A 1 86 ? 5.061 -3.550 -5.326 1.00 86.94 86 GLY A O 1
ATOM 626 N N . PHE A 1 87 ? 3.133 -2.508 -5.814 1.00 84.69 87 PHE A N 1
ATOM 627 C CA . PHE A 1 87 ? 3.404 -2.460 -7.256 1.00 84.69 87 PHE A CA 1
ATOM 628 C C . PHE A 1 87 ? 4.664 -1.655 -7.605 1.00 84.69 87 PHE A C 1
ATOM 630 O O . PHE A 1 87 ? 5.389 -2.012 -8.543 1.00 84.69 87 PHE A O 1
ATOM 637 N N . GLY A 1 88 ? 4.967 -0.603 -6.839 1.00 79.62 88 GLY A N 1
ATOM 638 C CA . GLY A 1 88 ? 6.191 0.181 -6.993 1.00 79.62 88 GLY A CA 1
ATOM 639 C C . GLY A 1 88 ? 7.449 -0.655 -6.743 1.00 79.62 88 GLY A C 1
ATOM 640 O O . GLY A 1 88 ? 8.352 -0.682 -7.584 1.00 79.62 88 GLY A O 1
ATOM 641 N N . ILE A 1 89 ? 7.476 -1.404 -5.635 1.00 78.38 89 ILE A N 1
ATOM 642 C CA . ILE A 1 89 ? 8.596 -2.292 -5.286 1.00 78.38 89 ILE A CA 1
ATOM 643 C C . ILE A 1 89 ? 8.754 -3.393 -6.343 1.00 78.38 89 ILE A C 1
ATOM 645 O O . ILE A 1 89 ? 9.855 -3.590 -6.854 1.00 78.38 89 ILE A O 1
ATOM 649 N N . MET A 1 90 ? 7.661 -4.049 -6.753 1.00 79.06 90 MET A N 1
ATOM 650 C CA . MET A 1 90 ? 7.697 -5.105 -7.778 1.00 79.06 90 MET A CA 1
ATOM 651 C C . MET A 1 90 ? 8.268 -4.615 -9.113 1.00 79.06 90 MET A C 1
ATOM 653 O O . MET A 1 90 ? 9.014 -5.344 -9.774 1.00 79.06 90 MET A O 1
ATOM 657 N N . THR A 1 91 ? 7.962 -3.375 -9.505 1.00 75.88 91 THR A N 1
ATOM 658 C CA . THR A 1 91 ? 8.494 -2.772 -10.735 1.00 75.88 91 THR A CA 1
ATOM 659 C C . THR A 1 91 ? 10.009 -2.591 -10.644 1.00 75.88 91 THR A C 1
ATOM 661 O O . THR A 1 91 ? 10.734 -3.002 -11.552 1.00 75.88 91 THR A O 1
ATOM 664 N N . ILE A 1 92 ? 10.508 -2.036 -9.534 1.00 76.00 92 ILE A N 1
ATOM 665 C CA . ILE A 1 92 ? 11.949 -1.847 -9.309 1.00 76.00 92 ILE A CA 1
ATOM 666 C C . ILE A 1 92 ? 12.663 -3.202 -9.247 1.00 76.00 92 ILE A C 1
ATOM 668 O O . ILE A 1 92 ? 13.677 -3.387 -9.920 1.00 76.00 92 ILE A O 1
ATOM 672 N N . SER A 1 93 ? 12.117 -4.177 -8.517 1.00 75.50 93 SER A N 1
ATOM 673 C CA . SER A 1 93 ? 12.658 -5.539 -8.442 1.00 75.50 93 SER A CA 1
ATOM 674 C C . SER A 1 93 ? 12.721 -6.210 -9.814 1.00 75.50 93 SER A C 1
ATOM 676 O O . SER A 1 93 ? 13.733 -6.822 -10.147 1.00 75.50 93 SER A O 1
ATOM 678 N N . SER A 1 94 ? 11.686 -6.048 -10.642 1.00 71.19 94 SER A N 1
ATOM 679 C CA . SER A 1 94 ? 11.658 -6.582 -12.008 1.00 71.19 94 SER A CA 1
ATOM 680 C C . SER A 1 94 ? 12.721 -5.930 -12.890 1.00 71.19 94 SER A C 1
ATOM 682 O O . SER A 1 94 ? 13.412 -6.627 -13.625 1.00 71.19 94 SER A O 1
ATOM 684 N N . LEU A 1 95 ? 12.914 -4.610 -12.790 1.00 68.69 95 LEU A N 1
ATOM 685 C CA . LEU A 1 95 ? 13.985 -3.911 -13.507 1.00 68.69 95 LEU A CA 1
ATOM 686 C C . LEU A 1 95 ? 15.373 -4.383 -13.061 1.00 68.69 95 LEU A C 1
ATOM 688 O O . LEU A 1 95 ? 16.227 -4.641 -13.908 1.00 68.69 95 LEU A O 1
ATOM 692 N N . LEU A 1 96 ? 15.598 -4.552 -11.755 1.00 74.19 96 LEU A N 1
ATOM 693 C CA . LEU A 1 96 ? 16.855 -5.085 -11.222 1.00 74.19 96 LEU A CA 1
ATOM 694 C C . LEU A 1 96 ? 17.109 -6.520 -11.702 1.00 74.19 96 LEU A C 1
ATOM 696 O O . LEU A 1 96 ? 18.216 -6.833 -12.142 1.00 74.19 96 LEU A O 1
ATOM 700 N N . LEU A 1 97 ? 16.081 -7.372 -11.692 1.00 76.06 97 LEU A N 1
ATOM 701 C CA . LEU A 1 97 ? 16.150 -8.740 -12.203 1.00 76.06 97 LEU A CA 1
ATOM 702 C C . LEU A 1 97 ? 16.422 -8.764 -13.714 1.00 76.06 97 LEU A C 1
ATOM 704 O O . LEU A 1 97 ? 17.232 -9.560 -14.191 1.00 76.06 97 LEU A O 1
ATOM 708 N N . LEU A 1 98 ? 15.790 -7.874 -14.481 1.00 66.69 98 LEU A N 1
ATOM 709 C CA . LEU A 1 98 ? 16.047 -7.715 -15.910 1.00 66.69 98 LEU A CA 1
ATOM 710 C C . LEU A 1 98 ? 17.494 -7.293 -16.162 1.00 66.69 98 LEU A C 1
ATOM 712 O O . LEU A 1 98 ? 18.154 -7.909 -16.990 1.00 66.69 98 LEU A O 1
ATOM 716 N N . ILE A 1 99 ? 18.027 -6.317 -15.425 1.00 71.62 99 ILE A N 1
ATOM 717 C CA . ILE A 1 99 ? 19.432 -5.892 -15.539 1.00 71.62 99 ILE A CA 1
ATOM 718 C C . ILE A 1 99 ? 20.385 -7.044 -15.189 1.00 71.62 99 ILE A C 1
ATOM 720 O O . ILE A 1 99 ? 21.355 -7.276 -15.913 1.00 71.62 99 ILE A O 1
ATOM 724 N N . ALA A 1 100 ? 20.097 -7.802 -14.127 1.00 73.19 100 ALA A N 1
ATOM 725 C CA . ALA A 1 100 ? 20.890 -8.961 -13.722 1.00 73.19 100 ALA A CA 1
ATOM 726 C C . ALA A 1 100 ? 20.851 -10.092 -14.771 1.00 73.19 100 ALA A C 1
ATOM 728 O O . ALA A 1 100 ? 21.887 -10.674 -15.097 1.00 73.19 100 ALA A O 1
ATOM 729 N N . SER A 1 101 ? 19.676 -10.365 -15.351 1.00 63.94 101 SER A N 1
ATOM 730 C CA . SER A 1 101 ? 19.458 -11.402 -16.375 1.00 63.94 101 SER A CA 1
ATOM 731 C C . SER A 1 101 ? 19.931 -11.000 -17.780 1.00 63.94 101 SER A C 1
ATOM 733 O O . SER A 1 101 ? 20.216 -11.865 -18.610 1.00 63.94 101 SER A O 1
ATOM 735 N N . ASN A 1 102 ? 20.101 -9.700 -18.054 1.00 58.50 102 ASN A N 1
ATOM 736 C CA . ASN A 1 102 ? 20.630 -9.165 -19.317 1.00 58.50 102 ASN A CA 1
ATOM 737 C C . ASN A 1 102 ? 22.111 -9.519 -19.563 1.00 58.50 102 ASN A C 1
ATOM 739 O O . ASN A 1 102 ? 22.658 -9.151 -20.599 1.00 58.50 102 ASN A O 1
ATOM 743 N N . ARG A 1 103 ? 22.764 -10.244 -18.641 1.00 54.56 103 ARG A N 1
ATOM 744 C CA . ARG A 1 103 ? 24.081 -10.860 -18.867 1.00 54.56 103 ARG A CA 1
ATOM 745 C C . ARG A 1 103 ? 24.037 -12.110 -19.764 1.00 54.56 103 ARG A C 1
ATOM 747 O O . ARG A 1 103 ? 25.095 -12.601 -20.143 1.00 54.56 103 ARG A O 1
ATOM 754 N N . MET A 1 104 ? 22.854 -12.594 -20.157 1.00 53.25 104 MET A N 1
ATOM 755 C CA . MET A 1 104 ? 22.703 -13.568 -21.249 1.00 53.25 104 MET A CA 1
ATOM 756 C C . MET A 1 104 ? 22.851 -12.864 -22.606 1.00 53.25 104 MET A C 1
ATOM 758 O O . MET A 1 104 ? 22.070 -11.975 -22.949 1.00 53.25 104 MET A O 1
ATOM 762 N N . GLY A 1 105 ? 23.875 -13.236 -23.379 1.00 56.47 105 GLY A N 1
ATOM 763 C CA . GLY A 1 105 ? 24.246 -12.551 -24.620 1.00 56.47 105 GLY A CA 1
ATOM 764 C C . GLY A 1 105 ? 23.142 -12.565 -25.687 1.00 56.47 105 GLY A C 1
ATOM 765 O O . GLY A 1 105 ? 22.360 -13.509 -25.786 1.00 56.47 105 GLY A O 1
ATOM 766 N N . LEU A 1 106 ? 23.122 -11.542 -26.553 1.00 56.97 106 LEU A N 1
ATOM 767 C CA . LEU A 1 106 ? 22.181 -11.379 -27.679 1.00 56.97 106 LEU A CA 1
ATOM 768 C C . LEU A 1 106 ? 22.018 -12.659 -28.536 1.00 56.97 106 LEU A C 1
ATOM 770 O O . LEU A 1 106 ? 20.928 -12.934 -29.032 1.00 56.97 106 LEU A O 1
ATOM 774 N N . ARG A 1 107 ? 23.074 -13.485 -28.634 1.00 53.94 107 ARG A N 1
ATOM 775 C CA . ARG A 1 107 ? 23.067 -14.810 -29.284 1.00 53.94 107 ARG A CA 1
ATOM 776 C C . ARG A 1 107 ? 22.134 -15.831 -28.621 1.00 53.94 107 ARG A C 1
ATOM 778 O O . ARG A 1 107 ? 21.423 -16.523 -29.336 1.00 53.94 107 ARG A O 1
ATOM 785 N N . GLN A 1 108 ? 22.094 -15.915 -27.289 1.00 56.78 108 GLN A N 1
ATOM 786 C CA . GLN A 1 108 ? 21.202 -16.839 -26.570 1.00 56.78 108 GLN A CA 1
ATOM 787 C C . GLN A 1 108 ? 19.737 -16.425 -26.722 1.00 56.78 108 GLN A C 1
ATOM 789 O O . GLN A 1 108 ? 18.868 -17.277 -26.867 1.00 56.78 108 GLN A O 1
ATOM 794 N N . ARG A 1 109 ? 19.466 -15.115 -26.792 1.00 59.00 109 ARG A N 1
ATOM 795 C CA . ARG A 1 109 ? 18.130 -14.596 -27.118 1.00 59.00 109 ARG A CA 1
ATOM 796 C C . ARG A 1 109 ? 17.714 -14.902 -28.548 1.00 59.00 109 ARG A C 1
ATOM 798 O O . ARG A 1 109 ? 16.548 -15.182 -28.773 1.00 59.00 109 ARG A O 1
ATOM 805 N N . MET A 1 110 ? 18.637 -14.856 -29.508 1.00 56.66 110 MET A N 1
ATOM 806 C CA . MET A 1 110 ? 18.348 -15.235 -30.895 1.00 56.66 110 MET A CA 1
ATOM 807 C C . MET A 1 110 ? 18.088 -16.739 -31.047 1.00 56.66 110 MET A C 1
ATOM 809 O O . MET A 1 110 ? 17.159 -17.103 -31.758 1.00 56.66 110 MET A O 1
ATOM 813 N N . LEU A 1 111 ? 18.839 -17.595 -30.345 1.00 59.34 111 LEU A N 1
ATOM 814 C CA . LEU A 1 111 ? 18.613 -19.047 -30.344 1.00 59.34 111 LEU A CA 1
ATOM 815 C C . LEU A 1 111 ? 17.300 -19.421 -29.637 1.00 59.34 111 LEU A C 1
ATOM 817 O O . LEU A 1 111 ? 16.513 -20.182 -30.185 1.00 59.34 111 LEU A O 1
ATOM 821 N N . ALA A 1 112 ? 16.997 -18.800 -28.492 1.00 58.03 112 ALA A N 1
ATOM 822 C CA . ALA A 1 112 ? 15.712 -18.979 -27.813 1.00 58.03 112 ALA A CA 1
ATOM 823 C C . ALA A 1 112 ? 14.524 -18.449 -28.642 1.00 58.03 112 ALA A C 1
ATOM 825 O O . ALA A 1 112 ? 13.459 -19.052 -28.628 1.00 58.03 112 ALA A O 1
ATOM 826 N N . ARG A 1 113 ? 14.706 -17.361 -29.410 1.00 54.66 113 ARG A N 1
ATOM 827 C CA . ARG A 1 113 ? 13.705 -16.848 -30.371 1.00 54.66 113 ARG A CA 1
ATOM 828 C C . ARG A 1 113 ? 13.472 -17.779 -31.565 1.00 54.66 113 ARG A C 1
ATOM 830 O O . ARG A 1 113 ? 12.418 -17.682 -32.183 1.00 54.66 113 ARG A O 1
ATOM 837 N N . ALA A 1 114 ? 14.449 -18.616 -31.917 1.00 58.28 114 ALA A N 1
ATOM 838 C CA . ALA A 1 114 ? 14.335 -19.567 -33.020 1.00 58.28 114 ALA A CA 1
ATOM 839 C C . ALA A 1 114 ? 13.587 -20.850 -32.614 1.00 58.28 114 ALA A C 1
ATOM 841 O O . ALA A 1 114 ? 12.904 -21.430 -33.451 1.00 58.28 114 ALA A O 1
ATOM 842 N N . GLU A 1 115 ? 13.675 -21.266 -31.345 1.00 54.03 115 GLU A N 1
ATOM 843 C CA . GLU A 1 115 ? 12.931 -22.424 -30.817 1.00 54.03 115 GLU A CA 1
ATOM 844 C C . GLU A 1 115 ? 11.567 -22.058 -30.218 1.00 54.03 115 GLU A C 1
ATOM 846 O O . GLU A 1 115 ? 10.626 -22.845 -30.289 1.00 54.03 115 GLU A O 1
ATOM 851 N N . ILE A 1 116 ? 11.432 -20.859 -29.650 1.00 53.34 116 ILE A N 1
ATOM 852 C CA . ILE A 1 116 ? 10.209 -20.387 -28.999 1.00 53.34 116 ILE A CA 1
ATOM 853 C C . ILE A 1 116 ? 9.675 -19.233 -29.843 1.00 53.34 116 ILE A C 1
ATOM 855 O O . ILE A 1 116 ? 10.095 -18.083 -29.698 1.00 53.34 116 ILE A O 1
ATOM 859 N N . GLY A 1 117 ? 8.786 -19.560 -30.782 1.00 43.34 117 GLY A N 1
ATOM 860 C CA . GLY A 1 117 ? 8.136 -18.589 -31.655 1.00 43.34 117 GLY A CA 1
ATOM 861 C C . GLY A 1 117 ? 7.537 -17.431 -30.854 1.00 43.34 117 GLY A C 1
ATOM 862 O O . GLY A 1 117 ? 6.592 -17.620 -30.099 1.00 43.34 117 GLY A O 1
ATOM 863 N N . ALA A 1 118 ? 8.121 -16.246 -31.039 1.00 44.91 118 ALA A N 1
ATOM 864 C CA . ALA A 1 118 ? 7.604 -14.932 -30.664 1.00 44.91 118 ALA A CA 1
ATOM 865 C C . ALA A 1 118 ? 7.020 -14.796 -29.240 1.00 44.91 118 ALA A C 1
ATOM 867 O O . ALA A 1 118 ? 5.809 -14.815 -29.041 1.00 44.91 118 ALA A O 1
ATOM 868 N N . VAL A 1 119 ? 7.873 -14.476 -28.263 1.00 45.53 119 VAL A N 1
ATOM 869 C CA . VAL A 1 119 ? 7.444 -13.538 -27.213 1.00 45.53 119 VAL A CA 1
ATOM 870 C C . VAL A 1 119 ? 7.771 -12.144 -27.730 1.00 45.53 119 VAL A C 1
ATOM 872 O O . VAL A 1 119 ? 8.937 -11.740 -27.788 1.00 45.53 119 VAL A O 1
ATOM 875 N N . ASP A 1 120 ? 6.736 -11.470 -28.216 1.00 49.53 120 ASP A N 1
ATOM 876 C CA . ASP A 1 120 ? 6.807 -10.106 -28.719 1.00 49.53 120 ASP A CA 1
ATOM 877 C C . ASP A 1 120 ? 7.256 -9.139 -27.605 1.00 49.53 120 ASP A C 1
ATOM 879 O O . ASP A 1 120 ? 7.006 -9.350 -26.419 1.00 49.53 120 ASP A O 1
ATOM 883 N N . LEU A 1 121 ? 7.964 -8.076 -27.989 1.00 47.47 121 LEU A N 1
ATOM 884 C CA . LEU A 1 121 ? 8.434 -7.006 -27.093 1.00 47.47 121 LEU A CA 1
ATOM 885 C C . LEU A 1 121 ? 7.349 -5.940 -26.835 1.00 47.47 121 LEU A C 1
ATOM 887 O O . LEU A 1 121 ? 7.640 -4.886 -26.272 1.00 47.47 121 LEU A O 1
ATOM 891 N N . GLY A 1 122 ? 6.103 -6.215 -27.219 1.00 51.53 122 GLY A N 1
ATOM 892 C CA . GLY A 1 122 ? 4.912 -5.681 -26.568 1.00 51.53 122 GLY A CA 1
ATOM 893 C C . GLY A 1 122 ? 4.429 -6.754 -25.597 1.00 51.53 122 GLY A C 1
ATOM 894 O O . GLY A 1 122 ? 4.166 -7.875 -25.995 1.00 51.53 122 GLY A O 1
ATOM 895 N N . ASP A 1 123 ? 4.301 -6.513 -24.304 1.00 65.56 123 ASP A N 1
ATOM 896 C CA . ASP A 1 123 ? 3.434 -5.458 -23.823 1.00 65.56 123 ASP A CA 1
ATOM 897 C C . ASP A 1 123 ? 3.741 -5.258 -22.324 1.00 65.56 123 ASP A C 1
ATOM 899 O O . ASP A 1 123 ? 3.302 -6.028 -21.471 1.00 65.56 123 ASP A O 1
ATOM 903 N N . LEU A 1 124 ? 4.546 -4.243 -21.969 1.00 66.88 124 LEU A N 1
ATOM 904 C CA . LEU A 1 124 ? 4.836 -3.899 -20.561 1.00 66.88 124 LEU A CA 1
ATOM 905 C C . LEU A 1 124 ? 3.534 -3.757 -19.755 1.00 66.88 124 LEU A C 1
ATOM 907 O O . LEU A 1 124 ? 3.471 -4.118 -18.583 1.00 66.88 124 LEU A O 1
ATOM 911 N N . ARG A 1 125 ? 2.466 -3.294 -20.414 1.00 69.25 125 ARG A N 1
ATOM 912 C CA . ARG A 1 125 ? 1.119 -3.215 -19.856 1.00 69.25 125 ARG A CA 1
ATOM 913 C C . ARG A 1 125 ? 0.525 -4.598 -19.580 1.00 69.25 125 ARG A C 1
ATOM 915 O O . ARG A 1 125 ? -0.092 -4.766 -18.533 1.00 69.25 125 ARG A O 1
ATOM 922 N N . GLN A 1 126 ? 0.718 -5.584 -20.456 1.00 78.25 126 GLN A N 1
ATOM 923 C CA . GLN A 1 126 ? 0.303 -6.970 -20.214 1.00 78.25 126 GLN A CA 1
ATOM 924 C C . GLN A 1 126 ? 1.059 -7.579 -19.036 1.00 78.25 126 GLN A C 1
ATOM 926 O O . GLN A 1 126 ? 0.435 -8.253 -18.222 1.00 78.25 126 GLN A O 1
ATOM 931 N N . LEU A 1 127 ? 2.359 -7.295 -18.895 1.00 76.44 127 LEU A N 1
ATOM 932 C CA . LEU A 1 127 ? 3.142 -7.748 -17.744 1.00 76.44 127 LEU A CA 1
ATOM 933 C C . LEU A 1 127 ? 2.626 -7.132 -16.436 1.00 76.44 127 LEU A C 1
ATOM 935 O O . LEU A 1 127 ? 2.359 -7.861 -15.486 1.00 76.44 127 LEU A O 1
ATOM 939 N N . VAL A 1 128 ? 2.413 -5.812 -16.401 1.00 77.38 128 VAL A N 1
ATOM 940 C CA . VAL A 1 128 ? 1.854 -5.117 -15.226 1.00 77.38 128 VAL A CA 1
ATOM 941 C C . VAL A 1 128 ? 0.469 -5.667 -14.866 1.00 77.38 128 VAL A C 1
ATOM 943 O O . VAL A 1 128 ? 0.207 -5.959 -13.702 1.00 77.38 128 VAL A O 1
ATOM 946 N N . TRP A 1 129 ? -0.406 -5.884 -15.853 1.00 82.88 129 TRP A N 1
ATOM 947 C CA . TRP A 1 129 ? -1.729 -6.471 -15.620 1.00 82.88 129 TRP A CA 1
ATOM 948 C C . TRP A 1 129 ? -1.682 -7.941 -15.201 1.00 82.88 129 TRP A C 1
ATOM 950 O O . TRP A 1 129 ? -2.541 -8.378 -14.436 1.00 82.88 129 TRP A O 1
ATOM 960 N N . ALA A 1 130 ? -0.720 -8.716 -15.700 1.00 84.56 130 ALA A N 1
ATOM 961 C CA . ALA A 1 130 ? -0.518 -10.095 -15.278 1.00 84.56 130 ALA A CA 1
ATOM 962 C C . ALA A 1 130 ? -0.083 -10.146 -13.810 1.00 84.56 130 ALA A C 1
ATOM 964 O O . ALA A 1 130 ? -0.704 -10.864 -13.032 1.00 84.56 130 ALA A O 1
ATOM 965 N N . ILE A 1 131 ? 0.900 -9.325 -13.421 1.00 84.06 131 ILE A N 1
ATOM 966 C CA . ILE A 1 131 ? 1.344 -9.198 -12.027 1.00 84.06 131 ILE A CA 1
ATOM 967 C C . ILE A 1 131 ? 0.165 -8.786 -11.143 1.00 84.06 131 ILE A C 1
ATOM 969 O O . ILE A 1 131 ? -0.122 -9.470 -10.171 1.00 84.06 131 ILE A O 1
ATOM 973 N N . ALA A 1 132 ? -0.584 -7.744 -11.517 1.00 86.19 132 ALA A N 1
ATOM 974 C CA . ALA A 1 132 ? -1.740 -7.293 -10.743 1.00 86.19 132 ALA A CA 1
ATOM 975 C C . ALA A 1 132 ? -2.801 -8.385 -10.543 1.00 86.19 132 ALA A C 1
ATOM 977 O O . ALA A 1 132 ? -3.275 -8.572 -9.426 1.00 86.19 132 ALA A O 1
ATOM 978 N N . ARG A 1 133 ? -3.152 -9.139 -11.594 1.00 89.31 133 ARG A N 1
ATOM 979 C CA . ARG A 1 133 ? -4.134 -10.231 -11.485 1.00 89.31 133 ARG A CA 1
ATOM 980 C C . ARG A 1 133 ? -3.629 -11.396 -10.643 1.00 89.31 133 ARG A C 1
ATOM 982 O O . ARG A 1 133 ? -4.406 -11.947 -9.872 1.00 89.31 133 ARG A O 1
ATOM 989 N N . ILE A 1 134 ? -2.363 -11.780 -10.801 1.00 89.94 134 ILE A N 1
ATOM 990 C CA . ILE A 1 134 ? -1.774 -12.885 -10.037 1.00 89.94 134 ILE A CA 1
ATOM 991 C C . ILE A 1 134 ? -1.678 -12.500 -8.559 1.00 89.94 134 ILE A C 1
ATOM 993 O O . ILE A 1 134 ? -2.134 -13.267 -7.718 1.00 89.94 134 ILE A O 1
ATOM 997 N N . THR A 1 135 ? -1.156 -11.310 -8.249 1.00 90.00 135 THR A N 1
ATOM 998 C CA . THR A 1 135 ? -1.033 -10.802 -6.877 1.00 90.00 135 THR A CA 1
ATOM 999 C C . THR A 1 135 ? -2.394 -10.736 -6.193 1.00 90.00 135 THR A C 1
ATOM 1001 O O . THR A 1 135 ? -2.584 -11.416 -5.190 1.00 90.00 135 THR A O 1
ATOM 1004 N N . LEU A 1 136 ? -3.375 -10.046 -6.791 1.00 91.50 136 LEU A N 1
ATOM 1005 C CA . LEU A 1 136 ? -4.724 -9.949 -6.221 1.00 91.50 136 LEU A CA 1
ATOM 1006 C C . LEU A 1 136 ? -5.411 -11.315 -6.107 1.00 91.50 136 LEU A C 1
ATOM 1008 O O . LEU A 1 136 ? -6.137 -11.564 -5.149 1.00 91.50 136 LEU A O 1
ATOM 1012 N N . GLY A 1 137 ? -5.188 -12.215 -7.070 1.00 94.62 137 GLY A N 1
ATOM 1013 C CA . GLY A 1 137 ? -5.732 -13.571 -7.030 1.00 94.62 137 GLY A CA 1
ATOM 1014 C C . GLY A 1 137 ? -5.178 -14.387 -5.862 1.00 94.62 137 GLY A C 1
ATOM 1015 O O . GLY A 1 137 ? -5.942 -15.042 -5.154 1.00 94.62 137 GLY A O 1
ATOM 1016 N N . ILE A 1 138 ? -3.863 -14.321 -5.633 1.00 94.69 138 ILE A N 1
ATOM 1017 C CA . ILE A 1 138 ? -3.202 -14.998 -4.511 1.00 94.69 138 ILE A CA 1
ATOM 1018 C C . ILE A 1 138 ? -3.615 -14.363 -3.180 1.00 94.69 138 ILE A C 1
ATOM 1020 O O . ILE A 1 138 ? -3.969 -15.091 -2.256 1.00 94.69 138 ILE A O 1
ATOM 1024 N N . GLU A 1 139 ? -3.616 -13.033 -3.079 1.00 94.06 139 GLU A N 1
ATOM 1025 C CA . GLU A 1 139 ? -4.029 -12.301 -1.876 1.00 94.06 139 GLU A CA 1
ATOM 1026 C C . GLU A 1 139 ? -5.470 -12.637 -1.491 1.00 94.06 139 GLU A C 1
ATOM 1028 O O . GLU A 1 139 ? -5.720 -13.005 -0.348 1.00 94.06 139 GLU A O 1
ATOM 1033 N N . ALA A 1 140 ? -6.405 -12.612 -2.444 1.00 94.31 140 ALA A N 1
ATOM 1034 C CA . ALA A 1 140 ? -7.800 -12.963 -2.194 1.00 94.31 140 ALA A CA 1
ATOM 1035 C C . ALA A 1 140 ? -7.972 -14.438 -1.802 1.00 94.31 140 ALA A C 1
ATOM 1037 O O . ALA A 1 140 ? -8.743 -14.744 -0.889 1.00 94.31 140 ALA A O 1
ATOM 1038 N N . ALA A 1 141 ? -7.248 -15.358 -2.448 1.00 96.31 141 ALA A N 1
ATOM 1039 C CA . ALA A 1 141 ? -7.293 -16.776 -2.100 1.00 96.31 141 ALA A CA 1
ATOM 1040 C C . ALA A 1 141 ? -6.774 -17.017 -0.675 1.00 96.31 141 ALA A C 1
ATOM 1042 O O . ALA A 1 141 ? -7.453 -17.659 0.125 1.00 96.31 141 ALA A O 1
ATOM 1043 N N . LEU A 1 142 ? -5.607 -16.465 -0.334 1.00 95.50 142 LEU A N 1
ATOM 1044 C CA . LEU A 1 142 ? -5.021 -16.592 1.000 1.00 95.50 142 LEU A CA 1
ATOM 1045 C C . LEU A 1 142 ? -5.877 -15.905 2.065 1.00 95.50 142 LEU A C 1
ATOM 1047 O O . LEU A 1 142 ? -6.129 -16.512 3.104 1.00 95.50 142 LEU A O 1
ATOM 1051 N N . ALA A 1 143 ? -6.373 -14.695 1.799 1.00 93.12 143 ALA A N 1
ATOM 1052 C CA . ALA A 1 143 ? -7.276 -13.982 2.696 1.00 93.12 143 ALA A CA 1
ATOM 1053 C C . ALA A 1 143 ? -8.544 -14.800 2.967 1.00 93.12 143 ALA A C 1
ATOM 1055 O O . ALA A 1 143 ? -8.923 -14.967 4.120 1.00 93.12 143 ALA A O 1
ATOM 1056 N N . THR A 1 144 ? -9.149 -15.394 1.933 1.00 94.69 144 THR A N 1
ATOM 1057 C CA . THR A 1 144 ? -10.342 -16.243 2.084 1.00 94.69 144 THR A CA 1
ATOM 1058 C C . THR A 1 144 ? -10.040 -17.505 2.892 1.00 94.69 144 THR A C 1
ATOM 1060 O O . THR A 1 144 ? -10.789 -17.841 3.807 1.00 94.69 144 THR A O 1
ATOM 1063 N N . ILE A 1 145 ? -8.933 -18.197 2.596 1.00 95.19 145 ILE A N 1
ATOM 1064 C CA . ILE A 1 145 ? -8.519 -19.403 3.331 1.00 9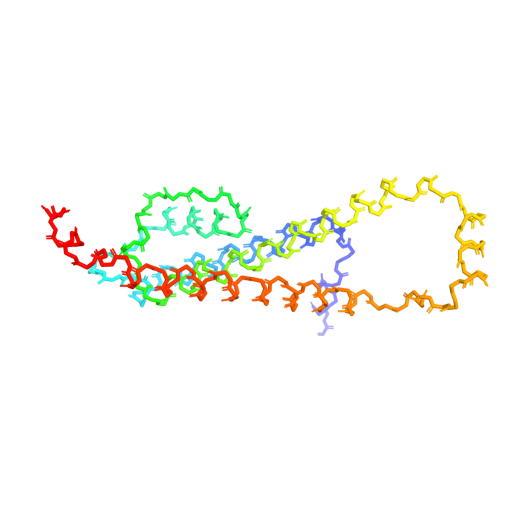5.19 145 ILE A CA 1
ATOM 1065 C C . ILE A 1 145 ? -8.300 -19.076 4.811 1.00 95.19 145 ILE A C 1
ATOM 1067 O O . ILE A 1 145 ? -8.786 -19.799 5.682 1.00 95.19 145 ILE A O 1
ATOM 1071 N N . LEU A 1 146 ? -7.584 -17.988 5.105 1.00 92.12 146 LEU A N 1
ATOM 1072 C CA . LEU A 1 146 ? -7.312 -17.559 6.474 1.00 92.12 146 LEU A CA 1
ATOM 1073 C C . LEU A 1 146 ? -8.584 -17.112 7.191 1.00 92.12 146 LEU A C 1
ATOM 1075 O O . LEU A 1 146 ? -8.787 -17.512 8.332 1.00 92.12 146 LEU A O 1
ATOM 1079 N N . PHE A 1 147 ? -9.459 -16.361 6.523 1.00 91.25 147 PHE A N 1
ATOM 1080 C CA . PHE A 1 147 ? -10.730 -15.907 7.080 1.00 91.25 147 PHE A CA 1
ATOM 1081 C C . PHE A 1 147 ? -11.632 -17.085 7.467 1.00 91.25 147 PHE A C 1
ATOM 1083 O O . PHE A 1 147 ? -12.089 -17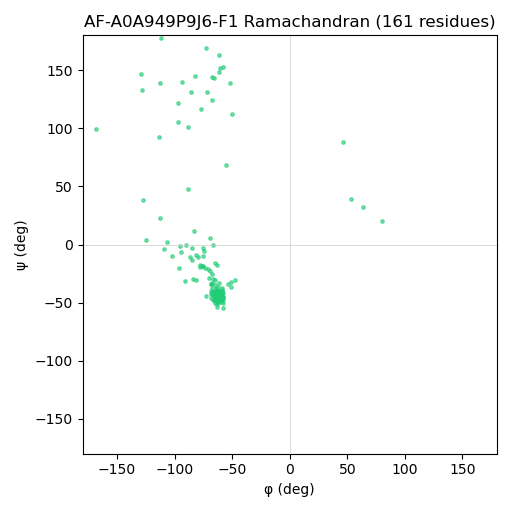.171 8.604 1.00 91.25 147 PHE A O 1
ATOM 1090 N N . VAL A 1 148 ? -11.813 -18.056 6.563 1.00 92.56 148 VAL A N 1
ATOM 1091 C CA . VAL A 1 148 ? -12.594 -19.273 6.842 1.00 92.56 148 VAL A CA 1
ATOM 1092 C C . VAL A 1 148 ? -11.969 -20.079 7.979 1.00 92.56 148 VAL A C 1
ATOM 1094 O O . VAL A 1 148 ? -12.680 -20.545 8.868 1.00 92.56 148 VAL A O 1
ATOM 1097 N N . ARG A 1 149 ? -10.639 -20.224 7.990 1.00 91.56 149 ARG A N 1
ATOM 1098 C CA . ARG A 1 149 ? -9.933 -20.926 9.068 1.00 91.56 149 ARG A CA 1
ATOM 1099 C C . ARG A 1 149 ? -10.106 -20.222 10.416 1.00 91.56 149 ARG A C 1
ATOM 1101 O O . ARG A 1 149 ? -10.259 -20.908 11.419 1.00 91.56 149 ARG A O 1
ATOM 1108 N N . PHE A 1 150 ? -10.074 -18.892 10.451 1.00 89.00 150 PHE A N 1
ATOM 1109 C CA . PHE A 1 150 ? -10.228 -18.116 11.681 1.00 89.00 150 PHE A CA 1
ATOM 1110 C C . PHE A 1 150 ? -11.638 -18.260 12.265 1.00 89.00 150 PHE A C 1
ATOM 1112 O O . PHE A 1 150 ? -11.774 -18.484 13.465 1.00 89.00 150 PHE A O 1
ATOM 1119 N N . LEU A 1 151 ? -12.666 -18.255 11.406 1.00 87.56 151 LEU A N 1
ATOM 1120 C CA . LEU A 1 151 ? -14.048 -18.546 11.804 1.00 87.56 151 LEU A CA 1
ATOM 1121 C C . LEU A 1 151 ? -14.200 -19.971 12.357 1.00 87.56 151 LEU A C 1
ATOM 1123 O O . LEU A 1 151 ? -14.819 -20.178 13.393 1.00 87.56 151 LEU A O 1
ATOM 1127 N N . GLN A 1 152 ? -13.600 -20.967 11.698 1.00 85.38 152 GLN A N 1
ATOM 1128 C CA . GLN A 1 152 ? -13.674 -22.366 12.144 1.00 85.38 152 GLN A CA 1
ATOM 1129 C C . GLN A 1 152 ? -12.884 -22.640 13.429 1.00 85.38 152 GLN A C 1
ATOM 1131 O O . GLN A 1 152 ? -13.233 -23.548 14.180 1.00 85.38 152 GLN A O 1
ATOM 1136 N N . ALA A 1 153 ? -11.814 -21.884 13.680 1.00 80.38 153 ALA A N 1
ATOM 1137 C CA . ALA A 1 153 ? -10.981 -22.030 14.867 1.00 80.38 153 ALA A CA 1
ATOM 1138 C C . ALA A 1 153 ? -11.626 -21.460 16.146 1.00 80.38 153 ALA A C 1
ATOM 1140 O O . ALA A 1 153 ? -11.029 -21.601 17.211 1.00 80.38 153 ALA A O 1
ATOM 1141 N N . GLY A 1 154 ? -12.815 -20.844 16.067 1.00 62.25 154 GLY A N 1
ATOM 1142 C CA . GLY A 1 154 ? -13.583 -20.427 17.244 1.00 62.25 154 GLY A CA 1
ATOM 1143 C C . GLY A 1 154 ? -12.894 -19.359 18.099 1.00 62.25 154 GLY A C 1
ATOM 1144 O O . GLY A 1 154 ? -13.066 -19.339 19.313 1.00 62.25 154 GLY A O 1
ATOM 1145 N N . TYR A 1 155 ? -12.114 -18.457 17.493 1.00 58.22 155 TYR A N 1
ATOM 1146 C CA . TYR A 1 155 ? -11.471 -17.341 18.209 1.00 58.22 155 TYR A CA 1
ATOM 1147 C C . TYR A 1 155 ? -12.461 -16.262 18.706 1.00 58.22 155 TYR A C 1
ATOM 1149 O O . TYR A 1 155 ? -12.040 -15.238 19.243 1.00 58.22 155 TYR A O 1
ATOM 1157 N N . GLU A 1 156 ? -13.768 -16.491 18.559 1.00 56.06 156 GLU A N 1
ATOM 1158 C CA . GLU A 1 156 ? -14.835 -15.604 19.030 1.00 56.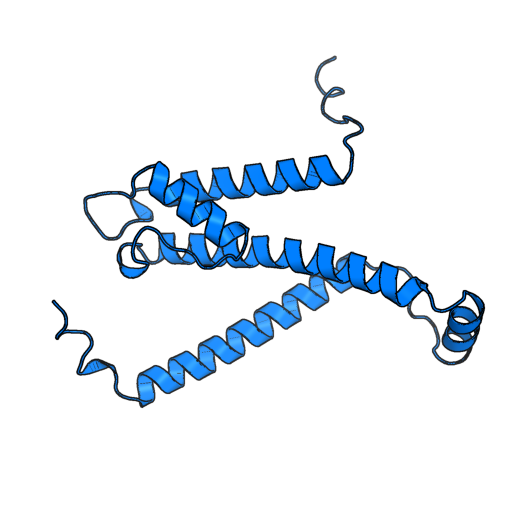06 156 GLU A CA 1
ATOM 1159 C C . GLU A 1 156 ? -14.971 -15.598 20.568 1.00 56.06 156 GLU A C 1
ATOM 1161 O O . GLU A 1 156 ? -15.420 -14.598 21.122 1.00 56.06 156 GLU A O 1
ATOM 1166 N N . ASP A 1 157 ? -14.484 -16.624 21.284 1.00 53.00 157 ASP A N 1
ATOM 1167 C CA . ASP A 1 157 ? -14.626 -16.708 22.753 1.00 53.00 157 ASP A CA 1
ATOM 1168 C C . ASP A 1 157 ? -13.588 -15.894 23.560 1.00 53.00 157 ASP A C 1
ATOM 1170 O O . ASP A 1 157 ? -13.737 -15.744 24.770 1.00 53.00 157 ASP A O 1
ATOM 1174 N N . ASN A 1 158 ? -12.547 -15.328 22.931 1.00 48.09 158 ASN A N 1
ATOM 1175 C CA . ASN A 1 158 ? -11.513 -14.536 23.631 1.00 48.09 158 ASN A CA 1
ATOM 1176 C C . ASN A 1 158 ? -11.295 -13.119 23.072 1.00 48.09 158 ASN A C 1
ATOM 1178 O O . ASN A 1 158 ? -10.440 -12.393 23.575 1.00 48.09 158 ASN A O 1
ATOM 1182 N N . ALA A 1 159 ? -12.074 -12.683 22.078 1.00 52.16 159 ALA A N 1
ATOM 1183 C CA . ALA A 1 159 ? -11.973 -11.325 21.532 1.00 52.16 159 ALA A CA 1
ATOM 1184 C C . ALA A 1 159 ? -12.590 -10.241 22.449 1.00 52.16 159 ALA A C 1
ATOM 1186 O O . ALA A 1 159 ? -12.389 -9.055 22.214 1.00 52.16 159 ALA A O 1
ATOM 1187 N N . GLY A 1 160 ? -13.314 -10.637 23.507 1.00 50.78 160 GLY A N 1
ATOM 1188 C CA . GLY A 1 160 ? -13.926 -9.733 24.493 1.00 50.78 160 GLY A CA 1
ATOM 1189 C C . GLY A 1 160 ? -13.251 -9.684 25.873 1.00 50.78 160 GLY A C 1
ATOM 1190 O O . GLY A 1 160 ? -13.753 -8.990 26.750 1.00 50.78 160 GLY A O 1
ATOM 1191 N N . SER A 1 161 ? -12.147 -10.412 26.100 1.00 45.31 161 SER A N 1
ATOM 1192 C CA . SER A 1 161 ? -11.507 -10.538 27.430 1.00 45.31 161 SER A CA 1
ATOM 1193 C C . SER A 1 161 ? -10.117 -9.888 27.526 1.00 45.31 161 SER A C 1
ATOM 1195 O O . SER A 1 161 ? -9.313 -10.260 28.383 1.00 45.31 161 SER A O 1
ATOM 1197 N N . ALA A 1 162 ? -9.821 -8.922 26.661 1.00 47.31 162 ALA A N 1
ATOM 1198 C CA . ALA A 1 162 ? -8.637 -8.068 26.780 1.00 47.31 162 ALA A CA 1
ATOM 1199 C C . ALA A 1 162 ? -9.016 -6.575 26.732 1.00 47.31 162 ALA A C 1
ATOM 1201 O O . ALA A 1 162 ? -8.321 -5.779 26.106 1.00 47.31 162 ALA A O 1
ATOM 1202 N N . ALA A 1 163 ? -10.146 -6.237 27.366 1.00 40.69 163 ALA A N 1
ATOM 1203 C CA . ALA A 1 163 ? -10.503 -4.873 27.757 1.00 40.69 163 ALA A CA 1
ATOM 1204 C C . ALA A 1 163 ? -9.910 -4.537 29.133 1.00 40.69 163 ALA A C 1
ATOM 1206 O O . ALA A 1 163 ? -9.856 -5.457 29.985 1.00 40.69 163 ALA A O 1
#

Secondary structure (DSSP, 8-state):
--STTTT-----HHHHHHHHHHHHHHHHHHHHTSGGGBSSSSPPPHHHHHHHHHHHHTT----SS-GGGB-HHHHHHHHHHHHHHHHHHHHHHHHHHHHHHTTS-HHHHHHHHHHS----S--HHHHHHHHHHHHHHHHHHHHHHHHHHHHHTTGGGSTTS--

Radius of gyration: 21.87 Å; Cα contacts (8 Å, |Δi|>4): 103; chains: 1; bounding box: 39×53×61 Å

Solvent-accessible surface area (backbone atoms only — not comparable to full-atom values): 9322 Å² total; per-residue (Å²): 142,79,74,84,68,70,80,76,62,91,62,57,71,69,54,53,52,52,53,52,51,51,52,51,28,52,52,41,18,54,55,39,54,36,71,69,12,25,65,56,95,69,60,59,53,70,70,49,24,42,47,39,23,41,22,25,31,68,61,66,80,58,72,89,62,67,73,84,51,34,19,75,57,24,50,51,50,46,52,50,32,29,54,59,25,46,53,52,54,52,51,52,53,50,52,52,49,48,62,66,56,60,74,60,52,74,64,59,56,52,54,50,48,71,77,45,78,72,83,61,95,69,48,73,64,56,52,53,51,48,50,51,52,51,51,53,50,52,51,52,52,52,50,49,53,50,50,54,48,48,62,71,66,56,61,76,84,59,75,79,75,82,123

Nearest PDB structures (foldseek):
  8k69-assembly1_B  TM=9.246E-01  e=1.451E-02  Oryza sativa Indica Group
  8k66-assembly1_B  TM=8.762E-01  e=1.024E-02  Oryza sativa Japonica Group
  8w9v-assembly1_B  TM=6.139E-01  e=8.599E-03  Triticum aestivum
  8w9o-assembly1_A  TM=6.851E-01  e=9.330E-02  Arabidopsis thaliana
  8tzr-assembly1_B  TM=2.652E-01  e=1.612E+00  Homo sapiens

Sequence (163 aa):
MRDLRLMAASRHPAQQVVVAFTALILLGTLLLLLPLATGGQQGVGLENALFMATSAATVTGLTTVSIDEFSIFGELVILALIQIGGFGIMTISSLLLLIASNRMGLRQRMLARAEIGAVDLGDLRQLVWAIARITLGIEAALATILFVRFLQAGYEDNAGSAA

Mean predicted aligned error: 11.82 Å

Foldseek 3Di:
DPPVPPVPPPDDPVVVLVVVLVVQLVVQLVQQQDPLFFPDPDGDDSVQSSVLSNCLLCVVPDHPDDNVRTDPSNNVSSPVSNLNSVLVVVVVVVVVVCVVVCVPDPVVVVVCCVVPPDPDPDDVVVVSVVCSCVVVVVVVVVVVVVVVVVVVVPPVVCPPPPD